Protein AF-A0ABC8R038-F1 (afdb_monomer_lite)

Radius of gyration: 21.77 Å; chains: 1; bounding box: 42×66×34 Å

pLDDT: mean 84.73, std 16.98, range [42.47, 97.94]

InterPro domains:
  IPR036038 Aminotransferase-like, PLP-dependent enzymes [SSF56752] (31-79)
  IPR043131 Branched-chain-amino-acid aminotransferase-like, N-terminal [G3DSA:3.30.470.10] (21-82)
  IPR050571 Class-IV Pyridoxal-Phosphate-Dependent Aminotransferase [PTHR42743] (1-81)

Organism: NCBI:txid185542

Structure (mmCIF, N/CA/C/O backbone):
data_AF-A0ABC8R038-F1
#
_entry.id   AF-A0ABC8R038-F1
#
loop_
_atom_site.group_PDB
_atom_site.id
_atom_site.type_symbol
_atom_site.label_atom_id
_atom_site.label_alt_id
_atom_site.label_comp_id
_atom_site.label_asym_id
_atom_site.label_entity_id
_atom_site.label_seq_id
_atom_site.pdbx_PDB_ins_code
_atom_site.Cartn_x
_atom_site.Cartn_y
_atom_site.Cartn_z
_atom_site.occupancy
_atom_site.B_iso_or_equiv
_atom_site.auth_seq_id
_atom_site.auth_comp_id
_atom_site.auth_asym_id
_atom_site.auth_atom_id
_atom_site.pdbx_PDB_model_num
ATOM 1 N N . MET A 1 1 ? 28.595 -47.615 -16.741 1.00 46.22 1 MET A N 1
ATOM 2 C CA . MET A 1 1 ? 27.328 -47.485 -15.987 1.00 46.22 1 MET A CA 1
ATOM 3 C C . MET A 1 1 ? 27.600 -46.737 -14.684 1.00 46.22 1 MET A C 1
ATOM 5 O O . MET A 1 1 ? 28.062 -47.352 -13.733 1.00 46.22 1 MET A O 1
ATOM 9 N N . LEU A 1 2 ? 27.405 -45.413 -14.641 1.00 44.84 2 LEU A N 1
ATOM 10 C CA . LEU A 1 2 ? 27.597 -44.624 -13.413 1.00 44.84 2 LEU A CA 1
AT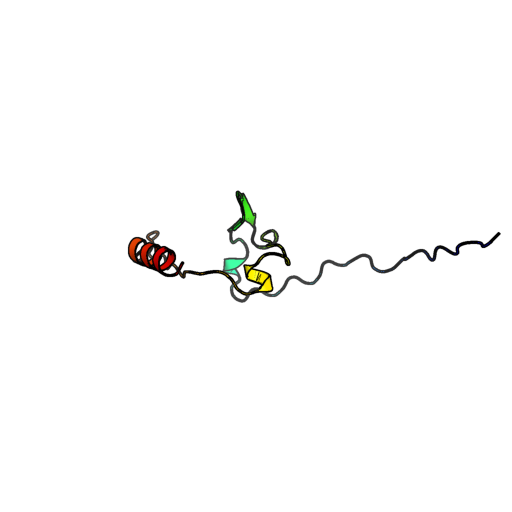OM 11 C C . LEU A 1 2 ? 26.286 -44.584 -12.616 1.00 44.84 2 LEU A C 1
ATOM 13 O O . LEU A 1 2 ? 25.300 -44.001 -13.065 1.00 44.84 2 LEU A O 1
ATOM 17 N N . ARG A 1 3 ? 26.275 -45.206 -11.432 1.00 49.75 3 ARG A N 1
ATOM 18 C CA . ARG A 1 3 ? 25.165 -45.127 -10.474 1.00 49.75 3 ARG A CA 1
ATOM 19 C C . ARG A 1 3 ? 25.105 -43.717 -9.887 1.00 49.75 3 ARG A C 1
ATOM 21 O O . ARG A 1 3 ? 25.961 -43.336 -9.090 1.00 49.75 3 ARG A O 1
ATOM 28 N N . ARG A 1 4 ? 24.083 -42.949 -10.273 1.00 51.84 4 ARG A N 1
ATOM 29 C CA . ARG A 1 4 ? 23.719 -41.695 -9.604 1.00 51.84 4 ARG A CA 1
ATOM 30 C C . ARG A 1 4 ? 23.281 -42.032 -8.180 1.00 51.84 4 ARG A C 1
ATOM 32 O O . ARG A 1 4 ? 22.211 -42.596 -7.983 1.00 51.84 4 ARG A O 1
ATOM 39 N N . HIS A 1 5 ? 24.109 -41.696 -7.199 1.00 50.28 5 HIS A N 1
ATOM 40 C CA . HIS A 1 5 ? 23.654 -41.578 -5.821 1.00 50.28 5 HIS A CA 1
ATOM 41 C C . HIS A 1 5 ? 22.848 -40.284 -5.742 1.00 50.28 5 HIS A C 1
ATOM 43 O O . HIS A 1 5 ? 23.402 -39.210 -5.511 1.00 50.28 5 HIS A O 1
ATOM 49 N N . ALA A 1 6 ? 21.545 -40.372 -6.006 1.00 58.38 6 ALA A N 1
ATOM 50 C CA . ALA A 1 6 ? 20.625 -39.346 -5.552 1.00 58.38 6 ALA A CA 1
ATOM 51 C C . ALA A 1 6 ? 20.677 -39.387 -4.020 1.00 58.38 6 ALA A C 1
ATOM 53 O O . ALA A 1 6 ? 20.082 -40.262 -3.397 1.00 58.38 6 ALA A O 1
ATOM 54 N N . ARG A 1 7 ? 21.479 -38.504 -3.413 1.00 54.06 7 ARG A N 1
ATOM 55 C CA . ARG A 1 7 ? 21.322 -38.191 -1.995 1.00 54.06 7 ARG A CA 1
ATOM 56 C C . ARG A 1 7 ? 19.912 -37.638 -1.864 1.00 54.06 7 ARG A C 1
ATOM 58 O O . ARG A 1 7 ? 19.627 -36.579 -2.417 1.00 54.06 7 ARG A O 1
ATOM 65 N N . GLU A 1 8 ? 19.042 -38.377 -1.190 1.00 53.03 8 GLU A N 1
ATOM 66 C CA . GLU A 1 8 ? 17.790 -37.835 -0.685 1.00 53.03 8 GLU A CA 1
ATOM 67 C C . GLU A 1 8 ? 18.133 -36.572 0.097 1.00 53.03 8 GLU A C 1
ATOM 69 O O . GLU A 1 8 ? 18.794 -36.621 1.138 1.00 53.03 8 GLU A O 1
ATOM 74 N N . THR A 1 9 ? 17.729 -35.421 -0.433 1.00 51.06 9 THR A N 1
ATOM 75 C CA . THR A 1 9 ? 17.782 -34.143 0.271 1.00 51.06 9 THR A CA 1
ATOM 76 C C . THR A 1 9 ? 16.710 -34.161 1.360 1.00 51.06 9 THR A C 1
ATOM 78 O O . THR A 1 9 ? 15.730 -33.427 1.314 1.00 51.06 9 THR A O 1
ATOM 81 N N . SER A 1 10 ? 16.873 -35.039 2.348 1.00 60.19 10 SER A N 1
ATOM 82 C CA . SER A 1 10 ? 16.188 -34.956 3.629 1.00 60.19 10 SER A CA 1
ATOM 83 C C . SER A 1 10 ? 16.817 -33.792 4.385 1.00 60.19 10 SER A C 1
ATOM 85 O O . SER A 1 10 ? 17.724 -33.964 5.199 1.00 60.19 10 SER A O 1
ATOM 87 N N . CYS A 1 11 ? 16.383 -32.576 4.076 1.00 42.47 11 CYS A N 1
ATOM 88 C CA . CYS A 1 11 ? 16.748 -31.418 4.864 1.00 42.47 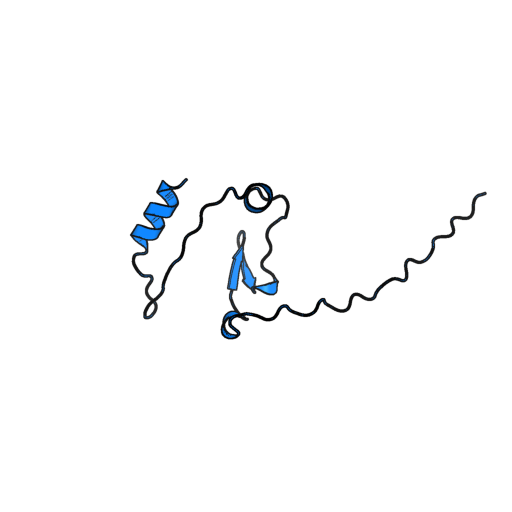11 CYS A CA 1
ATOM 89 C C . CYS A 1 11 ? 15.543 -30.490 4.991 1.00 42.47 11 CYS A C 1
ATOM 91 O O . CYS A 1 11 ? 15.179 -29.772 4.063 1.00 42.47 11 CYS A O 1
ATOM 93 N N . ILE A 1 12 ? 14.998 -30.527 6.208 1.00 54.44 12 ILE A N 1
ATOM 94 C CA . ILE A 1 12 ? 14.198 -29.493 6.858 1.00 54.44 12 ILE A CA 1
ATOM 95 C C . ILE A 1 12 ? 12.736 -29.474 6.405 1.00 54.44 12 ILE A C 1
ATOM 97 O O . ILE A 1 12 ? 12.327 -28.724 5.519 1.00 54.44 12 ILE A O 1
ATOM 101 N N . LEU A 1 13 ? 11.914 -30.246 7.131 1.00 57.00 13 LEU A N 1
ATOM 102 C CA . LEU A 1 13 ? 10.568 -29.795 7.479 1.00 57.00 13 LEU A CA 1
ATOM 103 C C . LEU A 1 13 ? 10.695 -28.343 7.955 1.00 57.00 13 LEU A C 1
ATOM 105 O O . LEU A 1 13 ? 11.196 -28.082 9.048 1.00 57.00 13 LEU A O 1
ATOM 109 N N . LYS A 1 14 ? 10.315 -27.411 7.082 1.00 55.16 14 LYS A N 1
ATOM 110 C CA . LYS A 1 14 ? 10.278 -25.978 7.346 1.00 55.16 14 LYS A CA 1
ATOM 111 C C . LYS A 1 14 ? 9.268 -25.758 8.464 1.00 55.16 14 LYS A C 1
ATOM 113 O O . LYS A 1 14 ? 8.070 -25.670 8.201 1.00 55.16 14 LYS A O 1
ATOM 118 N N . SER A 1 15 ? 9.727 -25.685 9.709 1.00 61.78 15 SER A N 1
ATOM 119 C CA . SER A 1 15 ? 8.955 -24.963 10.710 1.00 61.78 15 SER A CA 1
ATOM 120 C C . SER A 1 15 ? 8.656 -23.580 10.118 1.00 61.78 15 SER A C 1
ATOM 122 O O . SER A 1 15 ? 9.551 -22.976 9.511 1.00 61.78 15 SER A O 1
ATOM 124 N N . PRO A 1 16 ? 7.407 -23.088 10.195 1.00 75.50 16 PRO A N 1
ATOM 125 C CA . PRO A 1 16 ? 7.114 -21.733 9.766 1.00 75.50 16 PRO A CA 1
ATOM 126 C C . PRO A 1 16 ? 8.079 -20.796 10.484 1.00 75.50 16 PRO A C 1
ATOM 128 O O . PRO A 1 16 ? 8.294 -20.937 11.692 1.00 75.50 16 PRO A O 1
ATOM 131 N N . LEU A 1 17 ? 8.683 -19.871 9.737 1.00 73.19 17 LEU A N 1
ATOM 132 C CA . LEU A 1 17 ? 9.484 -18.819 10.349 1.00 73.19 17 LEU A CA 1
ATOM 133 C C . LEU A 1 17 ? 8.637 -18.137 11.436 1.00 73.19 17 LEU A C 1
ATOM 135 O O . LEU A 1 17 ? 7.425 -17.967 11.244 1.00 73.19 17 LEU A O 1
ATOM 139 N N . PRO A 1 18 ? 9.235 -17.784 12.586 1.00 79.56 18 PRO A N 1
ATOM 140 C CA . PRO A 1 18 ? 8.498 -17.119 13.644 1.00 79.56 18 PRO A CA 1
ATOM 141 C C . PRO A 1 18 ? 7.874 -15.843 13.085 1.00 79.56 18 PRO A C 1
ATOM 143 O O . PRO A 1 18 ? 8.515 -15.093 12.344 1.00 79.56 18 PRO A O 1
ATOM 146 N N . ARG A 1 19 ? 6.603 -15.613 13.423 1.00 77.56 19 ARG A N 1
ATOM 147 C CA . ARG A 1 19 ? 5.914 -14.396 12.998 1.00 77.56 19 ARG A CA 1
ATOM 148 C C . ARG A 1 19 ? 6.652 -13.188 13.580 1.00 77.56 19 ARG A C 1
ATOM 150 O O . ARG A 1 19 ? 6.930 -13.193 14.781 1.00 77.56 19 ARG A O 1
ATOM 157 N N . PRO A 1 20 ? 6.975 -12.174 12.762 1.00 80.12 20 PRO A N 1
ATOM 158 C CA . PRO A 1 20 ? 7.613 -10.973 13.268 1.00 80.12 20 PRO A CA 1
ATOM 159 C C . PRO A 1 20 ? 6.675 -10.278 14.256 1.00 80.12 20 PRO A C 1
ATOM 161 O O . PRO A 1 20 ? 5.468 -10.181 14.021 1.00 80.12 20 PRO A O 1
ATOM 164 N N . THR A 1 21 ? 7.228 -9.790 15.362 1.00 86.19 21 THR A N 1
ATOM 165 C CA . THR A 1 21 ? 6.464 -9.015 16.341 1.00 86.19 21 THR A CA 1
ATOM 166 C C . THR A 1 21 ? 5.968 -7.728 15.690 1.00 86.19 21 THR A C 1
ATOM 168 O O . THR A 1 21 ? 6.758 -6.955 15.147 1.00 86.19 21 THR A O 1
ATOM 171 N N . LEU A 1 22 ? 4.658 -7.487 15.739 1.00 85.62 22 LEU A N 1
ATOM 172 C CA . LEU A 1 22 ? 4.079 -6.258 15.210 1.00 85.62 22 LEU A CA 1
ATOM 173 C C . LEU A 1 22 ? 4.315 -5.101 16.193 1.00 85.62 22 LEU A C 1
ATOM 175 O O . LEU A 1 22 ? 4.001 -5.253 17.374 1.00 85.62 22 LEU A O 1
ATOM 179 N N . PRO A 1 23 ? 4.789 -3.929 15.725 1.00 86.56 23 PRO A N 1
ATOM 180 C CA . PRO A 1 23 ? 4.942 -2.750 16.581 1.00 86.56 23 PRO A CA 1
ATOM 181 C C . PRO A 1 23 ? 3.615 -2.284 17.197 1.00 86.56 23 PRO A C 1
ATOM 183 O O . PRO A 1 23 ? 3.594 -1.732 18.291 1.00 86.56 23 PRO A O 1
ATOM 186 N N . VAL A 1 24 ? 2.505 -2.515 16.486 1.00 92.12 24 VAL A N 1
ATOM 187 C CA . VAL A 1 24 ? 1.146 -2.163 16.906 1.00 92.12 24 VAL A CA 1
ATOM 188 C C . VAL A 1 24 ? 0.257 -3.405 16.771 1.00 92.12 24 VAL A C 1
ATOM 190 O O . VAL A 1 24 ? -0.095 -3.764 15.646 1.00 92.12 24 VAL A O 1
ATOM 193 N N . PRO A 1 25 ? -0.137 -4.061 17.880 1.00 90.81 25 PRO A N 1
ATOM 194 C CA . PRO A 1 25 ? -0.962 -5.273 17.835 1.00 90.81 25 PRO A CA 1
ATOM 195 C C . PRO A 1 25 ? -2.316 -5.081 17.138 1.00 90.81 25 PRO A C 1
ATOM 197 O O . PRO A 1 25 ? -2.801 -5.987 16.471 1.00 90.81 25 PRO A O 1
ATOM 200 N N . ALA A 1 26 ? -2.903 -3.882 17.218 1.00 90.56 26 ALA A N 1
ATOM 201 C CA . ALA A 1 26 ? -4.166 -3.563 16.545 1.00 90.56 26 ALA A CA 1
ATOM 202 C C . ALA A 1 26 ? -4.092 -3.682 15.008 1.00 90.56 26 ALA A C 1
ATOM 204 O O . ALA A 1 26 ? -5.120 -3.843 14.355 1.00 90.56 26 ALA A O 1
ATOM 205 N N . ASN A 1 27 ? -2.884 -3.659 14.435 1.00 91.44 27 ASN A N 1
ATOM 206 C CA . ASN A 1 27 ? -2.665 -3.751 12.995 1.00 91.44 27 ASN A CA 1
ATOM 207 C C . ASN A 1 27 ? -2.577 -5.202 12.484 1.00 91.44 27 ASN A C 1
ATOM 209 O O . ASN A 1 27 ? -2.274 -5.414 11.310 1.00 91.44 27 ASN A O 1
ATOM 213 N N . GLU A 1 28 ? -2.818 -6.202 13.339 1.00 90.88 28 GLU A N 1
ATOM 214 C CA . GLU A 1 28 ? -2.723 -7.621 12.971 1.00 90.88 28 GLU A CA 1
ATOM 215 C C . GLU A 1 28 ? -3.673 -7.995 11.827 1.00 90.88 28 GLU A C 1
ATOM 217 O O . GLU A 1 28 ? -3.289 -8.740 10.937 1.00 90.88 28 GLU A O 1
ATOM 222 N N . LYS A 1 29 ? -4.885 -7.433 11.810 1.00 93.69 29 LYS A N 1
ATOM 223 C CA . LYS A 1 29 ? -5.946 -7.791 10.851 1.00 93.69 29 LYS A CA 1
ATOM 224 C C . LYS A 1 29 ? -6.144 -6.750 9.749 1.00 93.69 29 LYS A C 1
ATOM 226 O O . LYS A 1 29 ? -7.250 -6.613 9.227 1.00 93.69 29 LYS A O 1
ATOM 231 N N . LEU A 1 30 ? -5.109 -5.969 9.436 1.00 94.88 30 LEU A N 1
ATOM 232 C CA . LEU A 1 30 ? -5.196 -4.996 8.350 1.00 94.88 30 LEU A CA 1
ATOM 233 C C . LEU A 1 30 ? -5.440 -5.701 7.016 1.00 94.88 30 LEU A C 1
ATOM 235 O O . LEU A 1 30 ? -4.847 -6.739 6.716 1.00 94.88 30 LEU A O 1
ATOM 239 N N . LEU A 1 31 ? -6.291 -5.076 6.214 1.00 96.31 31 LEU A N 1
ATOM 240 C CA . LEU A 1 31 ? -6.499 -5.428 4.822 1.00 96.31 31 LEU A CA 1
ATOM 241 C C . LEU A 1 31 ? -5.639 -4.514 3.951 1.00 96.31 31 LEU A C 1
ATOM 243 O O . LEU A 1 31 ? -5.495 -3.326 4.242 1.00 96.31 31 LEU A O 1
ATOM 247 N N . VAL A 1 32 ? -5.062 -5.079 2.900 1.00 97.00 32 VAL A N 1
ATOM 248 C CA . VAL A 1 32 ? -4.183 -4.388 1.958 1.00 97.00 32 VAL A CA 1
ATOM 249 C C . VAL A 1 32 ? -4.740 -4.606 0.561 1.00 97.00 32 VAL A C 1
ATOM 251 O O . VAL A 1 32 ? -5.061 -5.734 0.197 1.00 97.00 32 VAL A O 1
ATOM 254 N N . TRP A 1 33 ? -4.867 -3.534 -0.212 1.00 97.50 33 TRP A N 1
ATOM 255 C CA . TRP A 1 33 ? -5.212 -3.627 -1.624 1.00 97.50 33 TRP A CA 1
ATOM 256 C C . TRP A 1 33 ? -3.928 -3.813 -2.436 1.00 97.50 33 TRP A C 1
ATOM 258 O O . TRP A 1 33 ? -3.020 -2.987 -2.342 1.00 97.50 33 TRP A O 1
ATOM 268 N N . VAL A 1 34 ? -3.819 -4.924 -3.165 1.00 96.31 34 VAL A N 1
ATOM 269 C CA . VAL A 1 34 ? -2.651 -5.258 -3.993 1.00 96.31 34 VAL A CA 1
ATOM 270 C C . VAL A 1 34 ? -3.146 -5.817 -5.322 1.00 96.31 34 VAL A C 1
ATOM 272 O O . VAL A 1 34 ? -3.922 -6.772 -5.338 1.00 96.31 34 VAL A O 1
ATOM 275 N N . SER A 1 35 ? -2.677 -5.236 -6.429 1.00 90.62 35 SER A N 1
ATOM 276 C CA . SER A 1 35 ? -3.189 -5.518 -7.776 1.00 90.62 35 SER A CA 1
ATOM 277 C C . SER A 1 35 ? -4.694 -5.237 -7.852 1.00 90.62 35 SER A C 1
ATOM 279 O O . SER A 1 35 ? -5.074 -4.081 -7.742 1.00 90.62 35 SER A O 1
ATOM 281 N N . ASP A 1 36 ? -5.544 -6.257 -7.968 1.00 95.06 36 ASP A N 1
ATOM 282 C CA . ASP A 1 36 ? -6.997 -6.094 -8.113 1.00 95.06 36 ASP A CA 1
ATOM 283 C C . ASP A 1 36 ? -7.782 -6.689 -6.930 1.00 95.06 36 ASP A C 1
ATOM 285 O O . ASP A 1 36 ? -8.997 -6.872 -7.001 1.00 95.06 36 ASP A O 1
ATOM 289 N N . GLU A 1 37 ? -7.101 -7.001 -5.822 1.00 96.94 37 GLU A N 1
ATOM 290 C CA . GLU A 1 37 ? -7.686 -7.737 -4.700 1.00 96.94 37 GLU A CA 1
ATOM 291 C C . GLU A 1 37 ? -7.398 -7.079 -3.344 1.00 96.94 37 GLU A C 1
ATOM 293 O O . GLU A 1 37 ? -6.331 -6.510 -3.100 1.00 96.94 37 GLU A O 1
ATOM 298 N N . ILE A 1 38 ? -8.361 -7.194 -2.423 1.00 97.94 38 ILE A N 1
ATOM 299 C CA . ILE A 1 38 ? -8.175 -6.859 -1.008 1.00 97.94 38 ILE A CA 1
ATOM 300 C C . ILE A 1 38 ? -7.776 -8.137 -0.269 1.00 97.94 38 ILE A C 1
ATOM 302 O O . ILE A 1 38 ? -8.569 -9.072 -0.164 1.00 97.94 38 ILE A O 1
ATOM 306 N N . VAL A 1 39 ? -6.564 -8.161 0.281 1.00 97.00 39 VAL A N 1
ATOM 307 C CA . VAL A 1 39 ? -5.982 -9.333 0.949 1.00 97.00 39 VAL A CA 1
ATOM 308 C C . VAL A 1 39 ? -5.591 -9.036 2.402 1.00 97.00 39 VAL A C 1
ATOM 310 O O . VAL A 1 39 ? -5.301 -7.887 2.742 1.00 97.00 39 VAL A O 1
ATOM 313 N N . PRO A 1 40 ? -5.544 -10.045 3.293 1.00 95.88 40 PRO A N 1
ATOM 314 C CA . PRO A 1 40 ? -4.954 -9.887 4.622 1.00 95.88 40 PRO A CA 1
ATOM 315 C C . PRO A 1 40 ? -3.474 -9.497 4.543 1.00 95.8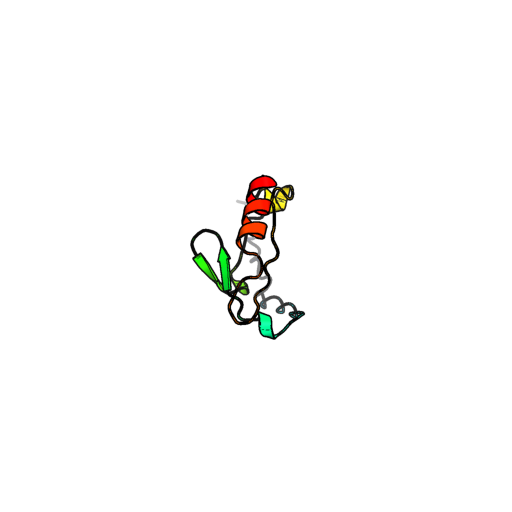8 40 PRO A C 1
ATOM 317 O O . PRO A 1 40 ? -2.766 -9.922 3.626 1.00 95.88 40 PRO A O 1
ATOM 320 N N . ARG A 1 41 ? -2.985 -8.747 5.538 1.00 92.25 41 ARG A N 1
ATOM 321 C CA . ARG A 1 41 ? -1.589 -8.282 5.650 1.00 92.25 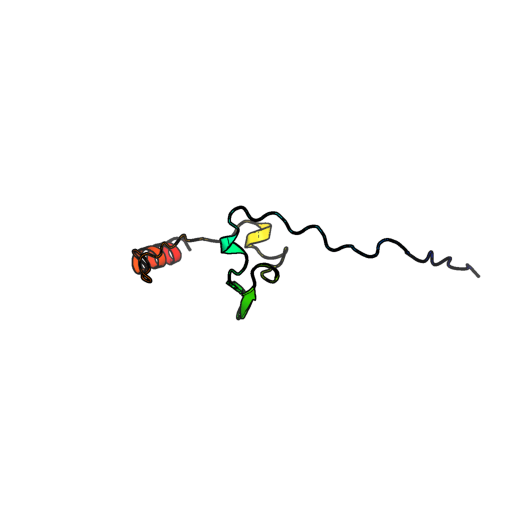41 ARG A CA 1
ATOM 322 C C . ARG A 1 41 ? -0.552 -9.364 5.334 1.00 92.25 41 ARG A C 1
ATOM 324 O O . ARG A 1 41 ? 0.380 -9.117 4.581 1.00 92.25 41 ARG A O 1
ATOM 331 N N . GLU A 1 42 ? -0.707 -10.551 5.899 1.00 91.25 42 GLU A N 1
ATOM 332 C CA . GLU A 1 42 ? 0.185 -11.706 5.733 1.00 91.25 42 GLU A CA 1
ATOM 333 C C . GLU A 1 42 ? 0.220 -12.278 4.309 1.00 91.25 42 GLU A C 1
ATOM 335 O O . GLU A 1 42 ? 1.158 -12.994 3.963 1.00 91.25 42 GLU A O 1
ATOM 340 N N . SER A 1 43 ? -0.784 -11.973 3.487 1.00 93.12 43 SER A N 1
ATOM 341 C CA . SER A 1 43 ? -0.854 -12.386 2.080 1.00 93.12 43 SER A CA 1
ATOM 342 C C . SER A 1 43 ? -0.423 -11.283 1.109 1.00 93.12 43 SER A C 1
ATOM 344 O O . SER A 1 43 ? -0.189 -11.573 -0.066 1.00 93.12 43 SER A O 1
ATOM 346 N N . ALA A 1 44 ? -0.293 -10.039 1.581 1.00 95.25 44 ALA A N 1
ATOM 347 C CA . ALA A 1 44 ? 0.139 -8.907 0.773 1.00 95.25 44 ALA A CA 1
ATOM 348 C C . ALA A 1 44 ? 1.603 -9.077 0.337 1.00 95.25 44 ALA A C 1
ATOM 350 O O . ALA A 1 44 ? 2.508 -9.196 1.166 1.00 95.25 44 ALA A O 1
ATOM 351 N N . LYS A 1 45 ? 1.839 -9.096 -0.977 1.00 94.56 45 LYS A N 1
ATOM 352 C CA . LYS A 1 45 ? 3.159 -9.333 -1.575 1.00 94.56 45 LYS A CA 1
ATOM 353 C C . LYS A 1 45 ? 3.322 -8.539 -2.866 1.00 94.56 45 LYS A C 1
ATOM 355 O O . LYS A 1 45 ? 2.386 -8.442 -3.648 1.00 94.56 45 LYS A O 1
ATOM 360 N N . VAL A 1 46 ? 4.531 -8.042 -3.102 1.00 95.00 46 VAL A N 1
ATOM 361 C CA . VAL A 1 46 ? 4.950 -7.402 -4.358 1.00 95.00 46 VAL A CA 1
ATOM 362 C C . VAL A 1 46 ? 6.097 -8.224 -4.948 1.00 95.00 46 VAL A C 1
ATOM 364 O O . VAL A 1 46 ? 6.830 -8.894 -4.214 1.00 95.00 46 VAL A O 1
ATOM 367 N N . SER A 1 47 ? 6.227 -8.237 -6.275 1.00 94.88 47 SER A N 1
ATOM 368 C CA . SER A 1 47 ? 7.326 -8.930 -6.950 1.00 94.88 47 SER A CA 1
ATOM 369 C C . SER A 1 47 ? 8.669 -8.293 -6.594 1.00 94.88 47 SER A C 1
ATOM 371 O O . SER A 1 47 ? 8.810 -7.076 -6.621 1.00 94.88 47 SER A O 1
ATOM 373 N N . VAL A 1 48 ? 9.697 -9.109 -6.355 1.00 96.56 48 VAL A N 1
ATOM 374 C CA . VAL A 1 48 ? 11.076 -8.604 -6.192 1.00 96.56 48 VAL A CA 1
ATOM 375 C C . VAL A 1 48 ? 11.634 -7.978 -7.475 1.00 96.56 48 VAL A C 1
ATOM 377 O O . VAL A 1 48 ? 12.624 -7.258 -7.424 1.00 96.56 48 VAL A O 1
ATOM 380 N N . PHE A 1 49 ? 11.001 -8.258 -8.617 1.00 96.69 49 PHE A N 1
ATOM 381 C CA . PHE A 1 49 ? 11.341 -7.685 -9.917 1.00 96.69 49 PHE A CA 1
ATOM 382 C C . PHE A 1 49 ? 10.499 -6.452 -10.269 1.00 96.69 49 PHE A C 1
ATOM 384 O O . PHE A 1 49 ? 10.582 -5.969 -11.394 1.00 96.69 49 PHE A O 1
ATOM 391 N N . ASP A 1 50 ? 9.690 -5.935 -9.348 1.00 96.06 50 ASP A N 1
ATOM 392 C CA . ASP A 1 50 ? 8.988 -4.667 -9.553 1.00 96.06 50 ASP A CA 1
ATOM 393 C C . ASP A 1 50 ? 9.975 -3.480 -9.522 1.00 96.06 50 ASP A C 1
ATOM 395 O O . ASP A 1 50 ? 10.968 -3.525 -8.786 1.00 96.06 50 ASP A O 1
ATOM 399 N N . SER A 1 51 ? 9.741 -2.425 -10.310 1.00 96.12 51 SER A N 1
ATOM 400 C CA . SER A 1 51 ? 10.615 -1.242 -10.343 1.00 96.12 51 SER A CA 1
ATOM 401 C C . SER A 1 51 ? 10.639 -0.509 -9.002 1.00 96.12 51 SER A C 1
ATOM 403 O O . SER A 1 51 ? 11.697 -0.002 -8.617 1.00 96.12 51 SER A O 1
ATOM 405 N N . VAL A 1 52 ? 9.547 -0.553 -8.226 1.00 95.25 52 VAL A N 1
ATOM 406 C CA . VAL A 1 52 ? 9.529 0.000 -6.864 1.00 95.25 52 VAL A CA 1
ATOM 407 C C . VAL A 1 52 ? 10.525 -0.709 -5.949 1.00 95.25 52 VAL A C 1
ATOM 409 O O . VAL A 1 52 ? 11.154 -0.083 -5.099 1.00 95.25 52 VAL A O 1
ATOM 412 N N . VAL A 1 53 ? 10.722 -2.017 -6.137 1.00 96.38 53 VAL A N 1
ATOM 413 C CA . VAL A 1 53 ? 11.654 -2.809 -5.324 1.00 96.38 53 VAL A CA 1
ATOM 414 C C . VAL A 1 53 ? 13.084 -2.675 -5.841 1.00 96.38 53 VAL A C 1
ATOM 416 O O . VAL A 1 53 ? 14.017 -2.586 -5.045 1.00 96.38 53 VAL A O 1
ATOM 419 N N . GLN A 1 54 ? 13.271 -2.662 -7.162 1.00 96.50 54 GLN A N 1
ATOM 420 C CA . GLN A 1 54 ? 14.601 -2.604 -7.774 1.00 96.50 54 GLN A CA 1
ATOM 421 C C . GLN A 1 54 ? 15.244 -1.216 -7.690 1.00 96.50 54 GLN A C 1
ATOM 423 O O . GLN A 1 54 ? 16.454 -1.116 -7.488 1.00 96.50 54 GLN A O 1
ATOM 428 N N . GLY A 1 55 ? 14.450 -0.161 -7.881 1.00 94.75 55 GLY A N 1
ATOM 429 C CA . GLY A 1 55 ? 14.935 1.211 -8.043 1.00 94.75 55 GLY A CA 1
ATOM 430 C C . GLY A 1 55 ? 14.226 2.249 -7.181 1.00 94.75 55 GLY A C 1
ATOM 431 O O . GLY A 1 55 ? 14.635 3.405 -7.203 1.00 94.75 55 GLY A O 1
ATOM 432 N N . GLY A 1 56 ? 13.199 1.864 -6.416 1.00 94.38 56 GLY A N 1
ATOM 433 C CA . GLY A 1 56 ? 12.424 2.815 -5.614 1.00 94.38 56 GLY A CA 1
ATOM 434 C C . GLY A 1 56 ? 11.527 3.728 -6.446 1.00 94.38 56 GLY A C 1
ATOM 435 O O . GLY A 1 56 ? 11.132 4.781 -5.957 1.00 94.38 56 GLY A O 1
ATOM 436 N N . ASP A 1 57 ? 11.226 3.340 -7.687 1.00 94.81 57 ASP A N 1
ATOM 437 C CA . ASP A 1 57 ? 10.411 4.114 -8.624 1.00 94.81 57 ASP A CA 1
ATOM 438 C C . ASP A 1 57 ? 8.931 4.068 -8.219 1.00 94.81 57 ASP A C 1
ATOM 440 O O . ASP A 1 57 ? 8.159 3.216 -8.661 1.00 94.81 57 ASP A O 1
ATOM 444 N N . SER A 1 58 ? 8.573 4.911 -7.253 1.00 92.38 58 SER A N 1
ATOM 445 C CA . SER A 1 58 ? 7.220 5.038 -6.719 1.00 92.38 58 SER A CA 1
ATOM 446 C C . SER A 1 58 ? 7.046 6.355 -5.975 1.00 92.38 58 SER A C 1
ATOM 448 O O . SER A 1 58 ? 7.993 6.872 -5.380 1.00 92.38 58 SER A O 1
ATOM 450 N N . VAL A 1 59 ? 5.804 6.820 -5.912 1.00 93.44 59 VAL A N 1
ATOM 451 C CA . VAL A 1 59 ? 5.356 7.890 -5.015 1.00 93.44 59 VAL A CA 1
ATOM 452 C C . VAL A 1 59 ? 4.477 7.298 -3.911 1.00 93.44 59 VAL A C 1
ATOM 454 O O . VAL A 1 59 ? 3.873 6.236 -4.087 1.00 93.44 59 VAL A O 1
ATOM 457 N N . TRP A 1 60 ? 4.407 7.951 -2.751 1.00 94.50 60 TRP A N 1
ATOM 458 C CA . TRP A 1 60 ? 3.569 7.497 -1.638 1.00 94.50 60 TRP A CA 1
ATOM 459 C C . TRP A 1 60 ? 2.887 8.669 -0.942 1.00 94.50 60 TRP A C 1
ATOM 461 O O . TRP A 1 60 ? 3.432 9.766 -0.871 1.00 94.50 60 TRP A O 1
ATOM 471 N N . GLU A 1 61 ? 1.722 8.396 -0.354 1.00 95.00 61 GLU A N 1
ATOM 472 C CA . GLU A 1 61 ? 0.967 9.367 0.430 1.00 95.00 61 GLU A CA 1
ATOM 473 C C . GLU A 1 61 ? 0.524 8.824 1.786 1.00 95.00 61 GLU A C 1
ATOM 475 O O . GLU A 1 61 ? 0.277 7.629 1.969 1.00 95.00 61 GLU A O 1
ATOM 480 N N . GLY A 1 62 ? 0.400 9.735 2.751 1.00 95.31 62 GLY A N 1
ATOM 481 C CA . GLY A 1 62 ? -0.047 9.435 4.106 1.00 95.31 62 GLY A CA 1
ATOM 482 C C . GLY A 1 62 ? -1.369 10.119 4.425 1.00 95.31 62 GLY A C 1
ATOM 483 O O . GLY A 1 62 ? -1.389 11.313 4.711 1.00 95.31 62 GLY A O 1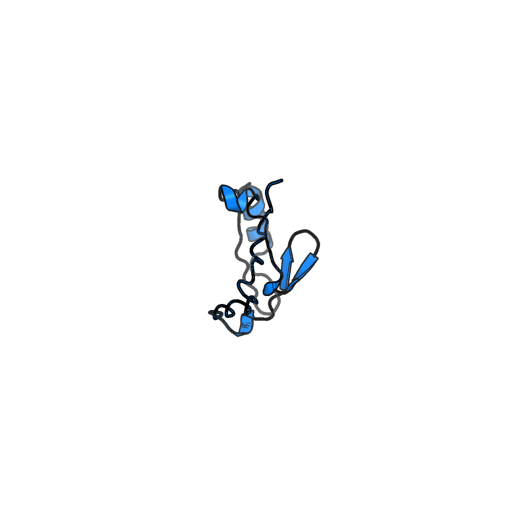
ATOM 484 N N . LEU A 1 63 ? -2.464 9.357 4.462 1.00 96.81 63 LEU A N 1
ATOM 485 C CA . LEU A 1 63 ? -3.787 9.875 4.819 1.00 96.81 63 LEU A CA 1
ATOM 486 C C . LEU A 1 63 ? -4.068 9.747 6.319 1.00 96.81 63 LEU A C 1
ATOM 488 O O . LEU A 1 63 ? -3.721 8.755 6.963 1.00 96.81 63 LEU A O 1
ATOM 492 N N . ARG A 1 64 ? -4.764 10.741 6.878 1.00 97.06 64 ARG A N 1
ATOM 493 C CA . ARG A 1 64 ? -5.294 10.695 8.249 1.00 97.06 64 ARG A CA 1
ATOM 494 C C . ARG A 1 64 ? -6.813 10.657 8.232 1.00 97.06 64 ARG A C 1
ATOM 496 O O . ARG A 1 64 ? -7.449 11.387 7.474 1.00 97.06 64 ARG A O 1
ATOM 503 N N . ILE A 1 65 ? -7.384 9.838 9.112 1.00 97.19 65 ILE A N 1
ATOM 504 C CA . ILE A 1 65 ? -8.831 9.684 9.261 1.00 97.19 65 ILE A CA 1
ATOM 505 C C . ILE A 1 65 ? -9.235 10.169 10.649 1.00 97.19 65 ILE A C 1
ATOM 507 O O . ILE A 1 65 ? -8.722 9.688 11.658 1.00 97.19 65 ILE A O 1
ATOM 511 N N . TYR A 1 66 ? -10.193 11.089 10.693 1.00 97.69 66 TYR A N 1
ATOM 512 C CA . TYR A 1 66 ? -10.818 11.565 11.923 1.00 97.69 66 TYR A CA 1
ATOM 513 C C . TYR A 1 66 ? -12.323 11.346 11.821 1.00 97.69 66 TYR A C 1
ATOM 515 O O . TYR A 1 66 ? -12.952 11.798 10.867 1.00 97.69 66 TYR A O 1
ATOM 523 N N . ASN A 1 67 ? -12.909 10.643 12.794 1.00 96.69 67 ASN A N 1
ATOM 524 C CA . ASN A 1 67 ? -14.352 10.373 12.857 1.00 96.69 67 ASN A CA 1
ATOM 525 C C . ASN A 1 67 ? -14.938 9.847 11.528 1.00 96.69 67 ASN A C 1
ATOM 527 O O . ASN A 1 67 ? -15.991 10.296 11.080 1.00 96.69 67 ASN A O 1
ATOM 531 N N . GLY A 1 68 ? -14.220 8.930 10.870 1.00 96.38 68 GLY A N 1
ATOM 532 C CA . GLY A 1 68 ? -14.641 8.321 9.603 1.00 96.38 68 GLY A CA 1
ATOM 533 C C . GLY A 1 68 ? -14.491 9.206 8.360 1.00 96.38 68 GLY A C 1
ATOM 534 O O . GLY A 1 68 ? -14.941 8.806 7.292 1.00 96.38 68 GLY A O 1
ATOM 535 N N . LYS A 1 69 ? -13.866 10.386 8.463 1.00 97.00 69 LYS A N 1
ATOM 536 C CA . LYS A 1 69 ? -13.588 11.278 7.327 1.00 97.00 69 LYS A CA 1
ATOM 537 C C . LYS A 1 69 ? -12.090 11.416 7.089 1.00 97.00 69 LYS A C 1
ATOM 539 O O . LYS A 1 69 ? -11.322 11.550 8.042 1.00 97.00 69 LYS A O 1
ATOM 544 N N . ILE A 1 70 ? -11.691 11.413 5.819 1.00 97.81 70 ILE A N 1
ATOM 545 C CA . ILE A 1 70 ? -10.305 11.655 5.412 1.00 97.81 70 ILE A CA 1
ATOM 546 C C . ILE A 1 70 ? -10.036 13.159 5.490 1.00 97.81 70 ILE A C 1
ATOM 548 O O . ILE A 1 70 ? -10.806 13.970 4.975 1.00 97.81 70 ILE A O 1
ATOM 552 N N . PHE A 1 71 ? -8.959 13.537 6.169 1.00 97.69 71 PHE A N 1
ATOM 553 C CA . PHE A 1 71 ? -8.535 14.928 6.259 1.00 97.69 71 PHE A CA 1
ATOM 554 C C . PHE A 1 71 ? -7.867 15.363 4.951 1.00 97.69 71 PHE A C 1
ATOM 556 O O . PHE A 1 71 ? -6.885 14.743 4.557 1.00 97.69 71 PHE A O 1
ATOM 563 N N . LYS A 1 72 ? -8.379 16.432 4.319 1.00 96.75 72 LYS A N 1
ATOM 564 C CA . LYS A 1 72 ? -7.803 17.047 3.105 1.00 96.75 72 LYS A CA 1
ATOM 565 C C . LYS A 1 72 ? -7.566 16.063 1.948 1.00 96.75 72 LYS A C 1
ATOM 567 O O . LYS A 1 72 ? -6.490 16.032 1.364 1.00 96.75 72 LYS A O 1
ATOM 572 N N . LEU A 1 73 ? -8.557 15.207 1.668 1.00 96.62 73 LEU A N 1
ATOM 573 C CA . LEU A 1 73 ? -8.428 14.157 0.650 1.00 96.62 73 LEU A CA 1
ATOM 574 C C . LEU A 1 73 ? -8.001 14.722 -0.711 1.00 96.62 73 LEU A C 1
ATOM 576 O O . LEU A 1 73 ? -7.038 14.217 -1.272 1.00 96.62 73 LEU A O 1
ATOM 580 N N . GLU A 1 74 ? -8.682 15.759 -1.198 1.00 96.38 74 GLU A N 1
ATOM 581 C CA . GLU A 1 74 ? -8.389 16.351 -2.510 1.00 96.38 74 GLU A CA 1
ATOM 582 C C . GLU A 1 74 ? -6.949 16.862 -2.574 1.00 96.38 74 GLU A C 1
ATOM 584 O O . GLU A 1 74 ? -6.213 16.496 -3.477 1.00 96.38 74 GLU A O 1
ATOM 589 N N . GLU A 1 75 ? -6.475 17.580 -1.551 1.00 96.19 75 GLU A N 1
ATOM 590 C CA . GLU A 1 75 ? -5.105 18.102 -1.564 1.00 96.19 75 GLU A CA 1
ATOM 591 C C . GLU A 1 75 ? -4.027 17.002 -1.497 1.00 96.19 75 GLU A C 1
ATOM 593 O O . GLU A 1 75 ? -2.916 17.195 -1.988 1.00 96.19 75 GLU A O 1
ATOM 598 N N . HIS A 1 76 ? -4.326 15.850 -0.885 1.00 96.31 76 HIS A N 1
ATOM 599 C CA . HIS A 1 76 ? -3.439 14.683 -0.933 1.00 96.31 76 HIS A CA 1
ATOM 600 C C . HIS A 1 76 ? -3.441 14.013 -2.319 1.00 96.31 76 HIS A C 1
ATOM 602 O O . HIS A 1 76 ? -2.395 13.535 -2.765 1.00 96.31 76 HIS A O 1
ATOM 608 N N . LEU A 1 77 ? -4.595 13.970 -2.996 1.00 94.12 77 LEU A N 1
ATOM 609 C CA . LEU A 1 77 ? -4.713 13.425 -4.350 1.00 94.12 77 LEU A CA 1
ATOM 610 C C . LEU A 1 77 ? -4.024 14.326 -5.376 1.00 94.12 77 LEU A C 1
ATOM 612 O O . LEU A 1 77 ? -3.258 13.816 -6.187 1.00 94.12 77 LEU A O 1
ATOM 616 N N . ASP A 1 78 ? -4.227 15.640 -5.286 1.00 94.38 78 ASP A N 1
ATOM 617 C CA . ASP A 1 78 ? -3.599 16.624 -6.169 1.00 94.38 78 ASP A CA 1
ATOM 618 C C . ASP A 1 78 ? -2.073 16.489 -6.121 1.00 94.38 78 ASP A C 1
ATOM 620 O O . ASP A 1 78 ? -1.438 16.284 -7.153 1.00 94.38 78 ASP A O 1
ATOM 624 N N . ARG A 1 79 ? -1.483 16.455 -4.916 1.00 92.38 79 ARG A N 1
ATOM 625 C CA . ARG A 1 79 ? -0.033 16.252 -4.762 1.00 92.38 79 ARG A CA 1
ATOM 626 C C . ARG A 1 79 ? 0.447 14.919 -5.345 1.00 92.38 79 ARG A C 1
ATOM 628 O O . ARG A 1 79 ? 1.480 14.883 -6.000 1.00 92.38 79 ARG A O 1
ATOM 635 N N . SER A 1 80 ? -0.310 13.835 -5.146 1.00 87.19 80 SER A N 1
ATOM 636 C CA . SER A 1 80 ? 0.059 12.508 -5.676 1.00 87.19 80 SER A CA 1
ATOM 637 C C . SER A 1 80 ? 0.158 12.481 -7.200 1.00 87.19 80 SER A C 1
ATOM 639 O O . SER A 1 80 ? 0.927 11.697 -7.750 1.00 87.19 80 SER A O 1
ATOM 641 N N . VAL A 1 81 ? -0.678 13.273 -7.876 1.00 83.38 8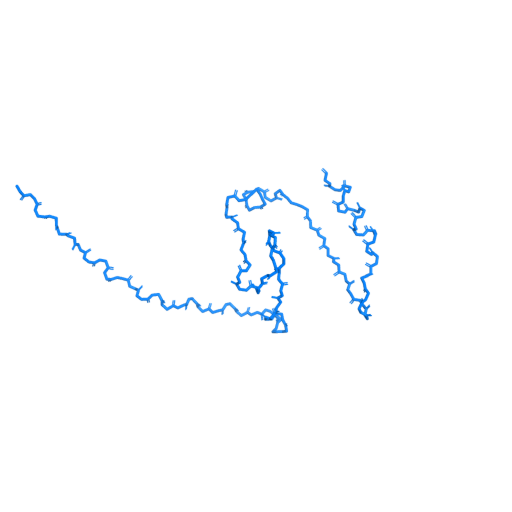1 VAL A N 1
ATOM 642 C CA . VAL A 1 81 ? -0.721 13.350 -9.340 1.00 83.38 81 VAL A CA 1
ATOM 643 C C . VAL A 1 81 ? 0.320 14.337 -9.866 1.00 83.38 81 VAL A C 1
ATOM 645 O O . VAL A 1 81 ? 0.870 14.101 -10.934 1.00 83.38 81 VAL A O 1
ATOM 648 N N . GLU A 1 82 ? 0.606 15.413 -9.131 1.00 72.31 82 GLU A N 1
ATOM 649 C CA . GLU A 1 82 ? 1.623 16.406 -9.503 1.00 72.31 82 GLU A CA 1
ATOM 650 C C . GLU A 1 82 ? 3.067 15.886 -9.379 1.00 72.31 82 GLU A C 1
ATOM 652 O O . GLU A 1 82 ? 3.929 16.317 -10.143 1.00 72.31 82 GLU A O 1
ATOM 657 N N . ASP A 1 83 ? 3.337 14.961 -8.451 1.00 59.69 83 ASP A N 1
ATOM 658 C CA . ASP A 1 83 ? 4.670 14.378 -8.218 1.00 59.69 83 ASP A CA 1
ATOM 659 C C . ASP A 1 83 ? 5.074 13.278 -9.239 1.00 59.69 83 ASP A C 1
ATOM 661 O O . ASP A 1 83 ? 6.150 12.688 -9.100 1.00 59.69 83 ASP A O 1
ATOM 665 N N . ASN A 1 84 ? 4.236 12.981 -10.244 1.00 52.78 84 ASN A N 1
ATOM 666 C CA . ASN A 1 84 ? 4.421 11.923 -11.257 1.00 52.78 84 ASN A CA 1
ATOM 667 C C . ASN A 1 84 ? 4.701 12.517 -12.650 1.00 52.78 84 ASN A C 1
ATOM 669 O O . ASN A 1 84 ? 5.707 12.124 -13.284 1.00 52.78 84 ASN A O 1
#

Foldseek 3Di:
DDDPPPPPPPDDPDDDDPDDDDPDPVLQADWDDDDHDTHGPVPDDDDCPDCCNVPVPDDDFDWDDDPNDTDPVVVRVVVRVVVD

Sequence (84 aa):
MLRRHARETSCILKSPLPRPTLPVPANEKLLVWVSDEIVPRESAKVSVFDSVVQGGDSVWEGLRIYNGKIFKLEEHLDRSVEDN

Secondary structure (DSSP, 8-state):
--------------PPPPPPPPSSGGGGG-EEEETTEEEEGGG----TTSHHHHH---------EETTEETTHHHHHHHHHHT-